Protein AF-A0A381V677-F1 (afdb_monomer)

Organism: NCBI:txid408172

pLDDT: mean 72.15, std 8.9, range [48.16, 86.62]

Sequence (107 aa):
VFIPVALTLFIMFYGTVEQNVDCPMAAYDPEGNENCTYVKSWLWNSVAVLSLTAFGLPPDGVLTEPTVNPDEADSRNFIPMLSLSIIAIFYLKRKEDRYRKSMEVYK

Foldseek 3Di:
DVVLVVVLVCLVCVVVVLLVDDFDDCVVPVPSNVVSVVVSVVVLVVLQVLLVLVVVDQADPPPDDCVRPVSSNRRGHSVVSVVVVVVVVVVVVVVVVVVVVVVVVVD

Structure (mmCIF, N/CA/C/O backbone):
data_AF-A0A381V677-F1
#
_entry.id   AF-A0A381V677-F1
#
loop_
_atom_site.group_PDB
_atom_site.id
_atom_site.type_symbol
_atom_site.label_atom_id
_atom_site.label_alt_id
_atom_site.label_comp_id
_atom_site.label_asym_id
_atom_site.label_entity_id
_atom_site.label_seq_id
_atom_site.pdbx_PDB_ins_code
_atom_site.Cartn_x
_atom_site.Cartn_y
_atom_site.Cartn_z
_atom_site.occupancy
_atom_site.B_iso_or_equiv
_atom_site.auth_seq_id
_atom_site.auth_comp_id
_atom_site.auth_asym_id
_atom_site.auth_atom_id
_atom_site.pdbx_PDB_model_num
ATOM 1 N N . VAL A 1 1 ? -15.511 3.739 6.931 1.00 67.12 1 VAL A N 1
ATOM 2 C CA . VAL A 1 1 ? -14.856 2.407 6.945 1.00 67.12 1 VAL A CA 1
ATOM 3 C C . VAL A 1 1 ? -14.620 1.869 5.544 1.00 67.12 1 VAL A C 1
ATOM 5 O O . VAL A 1 1 ? -13.514 1.424 5.300 1.00 67.12 1 VAL A O 1
ATOM 8 N N . PHE A 1 2 ? -15.573 1.978 4.609 1.00 74.00 2 PHE A N 1
ATOM 9 C CA . PHE A 1 2 ? -15.352 1.543 3.219 1.00 74.00 2 PHE A CA 1
ATOM 10 C C . PHE A 1 2 ? -14.090 2.129 2.569 1.00 74.00 2 PHE A C 1
ATOM 12 O O . PHE A 1 2 ? -13.313 1.379 2.000 1.00 74.00 2 PHE A O 1
ATOM 19 N N . ILE A 1 3 ? -13.844 3.434 2.728 1.00 78.06 3 ILE A N 1
ATOM 20 C CA . ILE A 1 3 ? -12.673 4.112 2.144 1.00 78.06 3 ILE A CA 1
ATOM 21 C C . ILE A 1 3 ? -11.332 3.507 2.623 1.00 78.06 3 ILE A C 1
ATOM 23 O O . ILE A 1 3 ? -10.578 3.040 1.775 1.00 78.06 3 ILE A O 1
ATOM 27 N N . PRO A 1 4 ? -11.013 3.439 3.935 1.00 71.56 4 PRO A N 1
ATOM 28 C CA . PRO A 1 4 ? -9.735 2.872 4.380 1.00 71.56 4 PRO A CA 1
ATOM 29 C C . PRO A 1 4 ? -9.594 1.374 4.073 1.00 71.56 4 PRO A C 1
ATOM 31 O O . PRO A 1 4 ? -8.495 0.915 3.782 1.00 71.56 4 PRO A O 1
ATOM 34 N N . VAL A 1 5 ? -10.692 0.609 4.077 1.00 75.19 5 VAL A N 1
ATOM 35 C CA . VAL A 1 5 ? -10.661 -0.818 3.706 1.00 75.19 5 VAL A CA 1
ATOM 36 C C . VAL A 1 5 ? -10.365 -0.993 2.213 1.00 75.19 5 VAL A C 1
ATOM 38 O O . VAL A 1 5 ? -9.508 -1.796 1.857 1.00 75.19 5 VAL A O 1
ATOM 41 N N . ALA A 1 6 ? -11.010 -0.212 1.342 1.00 78.94 6 ALA A N 1
ATOM 42 C CA . ALA A 1 6 ? -10.755 -0.244 -0.098 1.00 78.94 6 ALA A CA 1
ATOM 43 C C . ALA A 1 6 ? -9.307 0.146 -0.434 1.00 78.94 6 ALA A C 1
ATOM 45 O O . ALA A 1 6 ? -8.680 -0.502 -1.265 1.00 78.94 6 ALA A O 1
ATOM 46 N N . LEU A 1 7 ? -8.751 1.147 0.257 1.00 77.12 7 LEU A N 1
ATOM 47 C CA . LEU A 1 7 ? -7.349 1.544 0.094 1.00 77.12 7 LEU A CA 1
ATOM 48 C C . LEU A 1 7 ? -6.373 0.465 0.582 1.00 77.12 7 LEU A C 1
ATOM 50 O O . LEU A 1 7 ? -5.345 0.241 -0.050 1.00 77.12 7 LEU A O 1
ATOM 54 N N . THR A 1 8 ? -6.710 -0.244 1.661 1.00 74.00 8 THR A N 1
ATOM 55 C CA . THR A 1 8 ? -5.901 -1.373 2.150 1.00 74.00 8 THR A CA 1
ATOM 56 C C . THR A 1 8 ? -5.863 -2.503 1.119 1.00 74.00 8 THR A C 1
ATOM 58 O O . THR A 1 8 ? -4.794 -3.022 0.812 1.00 74.00 8 THR A O 1
ATOM 61 N N . LEU A 1 9 ? -7.018 -2.850 0.537 1.00 76.25 9 LEU A N 1
ATOM 62 C CA . LEU A 1 9 ? -7.101 -3.849 -0.532 1.00 76.25 9 LEU A CA 1
ATOM 63 C C . LEU A 1 9 ? -6.346 -3.397 -1.785 1.00 76.25 9 LEU A C 1
ATOM 65 O O . LEU A 1 9 ? -5.628 -4.193 -2.379 1.00 76.25 9 LEU A O 1
ATOM 69 N N . PHE A 1 10 ? -6.456 -2.121 -2.159 1.00 77.44 10 PHE A N 1
ATOM 70 C CA . PHE A 1 10 ? -5.711 -1.566 -3.285 1.00 77.44 10 PHE A CA 1
ATOM 71 C C . PHE A 1 10 ? -4.200 -1.762 -3.107 1.00 77.44 10 PHE A C 1
ATOM 73 O O . PHE A 1 10 ? -3.572 -2.350 -3.975 1.00 77.44 10 PHE A O 1
ATOM 80 N N . ILE A 1 11 ? -3.628 -1.382 -1.960 1.00 74.62 11 ILE A N 1
ATOM 81 C CA . ILE A 1 11 ? -2.192 -1.573 -1.677 1.00 74.62 11 ILE A CA 1
ATOM 82 C C . ILE A 1 11 ? -1.801 -3.055 -1.687 1.00 74.62 11 ILE A C 1
ATOM 84 O O . ILE A 1 11 ? -0.712 -3.398 -2.136 1.00 74.62 11 ILE A O 1
ATOM 88 N N . MET A 1 12 ? -2.683 -3.934 -1.205 1.00 71.50 12 MET A N 1
ATOM 89 C CA . MET A 1 12 ? -2.429 -5.374 -1.130 1.00 71.50 12 MET A CA 1
ATOM 90 C C . MET A 1 12 ? -2.395 -6.049 -2.508 1.00 71.50 12 MET A C 1
ATOM 92 O O . MET A 1 12 ? -1.604 -6.964 -2.706 1.00 71.50 12 MET A O 1
ATOM 96 N N . PHE A 1 13 ? -3.238 -5.612 -3.449 1.00 73.00 13 PHE A N 1
ATOM 97 C CA . PHE A 1 13 ? -3.366 -6.234 -4.773 1.00 73.00 13 PHE A CA 1
ATOM 98 C C . PHE A 1 13 ? -2.665 -5.466 -5.898 1.00 73.00 13 PHE A C 1
ATOM 100 O O . PHE A 1 13 ? -2.443 -6.042 -6.962 1.00 73.00 13 PHE A O 1
ATOM 107 N N . TYR A 1 14 ? -2.294 -4.199 -5.693 1.00 73.38 14 TYR A N 1
ATOM 108 C CA . TYR A 1 14 ? -1.721 -3.353 -6.742 1.00 73.38 14 TYR A CA 1
ATOM 109 C C . TYR A 1 14 ? -0.493 -3.983 -7.419 1.00 73.38 14 TYR A C 1
ATOM 111 O O . TYR A 1 14 ? -0.449 -4.021 -8.645 1.00 73.38 14 TYR A O 1
ATOM 119 N N . GLY A 1 15 ? 0.436 -4.565 -6.651 1.00 68.88 15 GLY A N 1
ATOM 120 C CA . GLY A 1 15 ? 1.627 -5.221 -7.206 1.00 68.88 15 GLY A CA 1
ATOM 121 C C . GLY A 1 15 ? 1.302 -6.374 -8.160 1.00 68.88 15 GLY A C 1
ATOM 122 O O . GLY A 1 15 ? 1.872 -6.466 -9.243 1.00 68.88 15 GLY A O 1
ATOM 123 N N . THR A 1 16 ? 0.288 -7.184 -7.836 1.00 69.19 16 THR A N 1
ATOM 124 C CA . THR A 1 16 ? -0.170 -8.271 -8.718 1.00 69.19 16 THR A CA 1
ATOM 125 C C . THR A 1 16 ? -0.830 -7.763 -10.000 1.00 69.19 16 THR A C 1
ATOM 127 O O . THR A 1 16 ? -0.683 -8.382 -11.049 1.00 69.19 16 THR A O 1
ATOM 130 N N . VAL A 1 17 ? -1.554 -6.640 -9.949 1.00 72.25 17 VAL A N 1
ATOM 131 C CA . VAL A 1 17 ? -2.190 -6.056 -11.142 1.00 72.25 17 VAL A CA 1
ATOM 132 C C . VAL A 1 17 ? -1.137 -5.421 -12.041 1.00 72.25 17 VAL A C 1
ATOM 134 O O . VAL A 1 17 ? -1.177 -5.603 -13.252 1.00 72.25 17 VAL A O 1
ATOM 137 N N . GLU A 1 18 ? -0.180 -4.717 -11.446 1.00 70.44 18 GLU A N 1
ATOM 138 C CA . GLU A 1 18 ? 0.898 -4.037 -12.152 1.00 70.44 18 GLU A CA 1
ATOM 139 C C . GLU A 1 18 ? 1.784 -5.014 -12.937 1.00 70.44 18 GLU A C 1
ATOM 141 O O . GLU A 1 18 ? 2.083 -4.750 -14.099 1.00 70.44 18 GLU A O 1
ATOM 146 N N . GLN A 1 19 ? 2.090 -6.185 -12.368 1.00 65.81 19 GLN A N 1
ATOM 147 C CA . GLN A 1 19 ? 2.839 -7.240 -13.061 1.00 65.81 19 GLN A CA 1
ATOM 148 C C . GLN A 1 19 ? 2.107 -7.818 -14.282 1.00 65.81 19 GLN A C 1
ATOM 150 O O . GLN A 1 19 ? 2.742 -8.380 -15.167 1.00 65.81 19 GLN A O 1
ATOM 155 N N . ASN A 1 20 ? 0.777 -7.709 -14.336 1.00 67.50 20 ASN A N 1
ATOM 156 C CA . ASN A 1 20 ? -0.021 -8.174 -15.474 1.00 67.50 20 ASN A CA 1
ATOM 157 C C . ASN A 1 20 ? -0.220 -7.086 -16.547 1.00 67.50 20 ASN A C 1
ATOM 159 O O . ASN A 1 20 ? -0.812 -7.364 -17.590 1.00 67.50 20 ASN A O 1
ATOM 163 N N . VAL A 1 21 ? 0.234 -5.852 -16.301 1.00 72.50 21 VAL A N 1
ATOM 164 C CA . VAL A 1 21 ? 0.145 -4.733 -17.245 1.00 72.50 21 VAL A CA 1
ATOM 165 C C . VAL A 1 21 ? 1.537 -4.442 -17.800 1.00 72.50 21 VAL A C 1
ATOM 167 O O . VAL A 1 21 ? 2.307 -3.663 -17.237 1.00 72.50 21 VAL A O 1
ATOM 170 N N . ASP A 1 22 ? 1.848 -5.064 -18.937 1.00 71.88 22 ASP A N 1
ATOM 171 C CA . ASP A 1 22 ? 3.074 -4.787 -19.682 1.00 71.88 22 ASP A CA 1
ATOM 172 C C . ASP A 1 22 ? 2.960 -3.466 -20.452 1.00 71.88 22 ASP A C 1
ATOM 174 O O . ASP A 1 22 ? 2.023 -3.244 -21.227 1.00 71.88 22 ASP A O 1
ATOM 178 N N . CYS A 1 23 ? 3.943 -2.585 -20.263 1.00 73.12 23 CYS A N 1
ATOM 179 C CA . CYS A 1 23 ? 4.064 -1.379 -21.072 1.00 73.12 23 CYS A CA 1
ATOM 180 C C . CYS A 1 23 ? 4.469 -1.736 -22.515 1.00 73.12 23 CYS A C 1
ATOM 182 O O . CYS A 1 23 ? 5.248 -2.672 -22.726 1.00 73.12 23 CYS A O 1
ATOM 184 N N . PRO A 1 24 ? 3.979 -0.992 -23.528 1.00 74.94 24 PRO A N 1
ATOM 185 C CA . PRO A 1 24 ? 4.402 -1.196 -24.908 1.00 74.94 24 PRO A CA 1
ATOM 186 C C . PRO A 1 24 ? 5.910 -0.971 -25.030 1.00 74.94 24 PRO A C 1
ATOM 188 O O . PRO A 1 24 ? 6.473 -0.087 -24.390 1.00 74.94 24 PRO A O 1
ATOM 191 N N . MET A 1 25 ? 6.583 -1.768 -25.860 1.00 70.81 25 MET A N 1
ATOM 192 C CA . MET A 1 25 ? 8.031 -1.641 -26.019 1.00 70.81 25 MET A CA 1
ATOM 193 C C . MET A 1 25 ? 8.367 -0.284 -26.655 1.00 70.81 25 MET A C 1
ATOM 195 O O . MET A 1 25 ? 7.841 0.048 -27.720 1.00 70.81 25 MET A O 1
ATOM 199 N N . ALA A 1 26 ? 9.319 0.444 -26.064 1.00 70.06 26 ALA A N 1
ATOM 200 C CA . ALA A 1 26 ? 9.777 1.762 -26.531 1.00 70.06 26 ALA A CA 1
ATOM 201 C C . ALA A 1 26 ? 10.205 1.807 -28.013 1.00 70.06 26 ALA A C 1
ATOM 203 O O . ALA A 1 26 ? 10.244 2.874 -28.617 1.00 70.06 26 ALA A O 1
ATOM 204 N N . ALA A 1 27 ? 10.537 0.652 -28.599 1.00 68.62 27 ALA A N 1
ATOM 205 C CA . ALA A 1 27 ? 10.915 0.516 -30.002 1.00 68.62 27 ALA A CA 1
ATOM 206 C C . ALA A 1 27 ? 9.741 0.675 -30.988 1.00 68.62 27 ALA A C 1
ATOM 208 O O . ALA A 1 27 ? 9.975 1.044 -32.136 1.00 68.62 27 ALA A O 1
ATOM 209 N N . TYR A 1 28 ? 8.505 0.384 -30.566 1.00 74.44 28 TYR A N 1
ATOM 210 C CA . TYR A 1 28 ? 7.311 0.467 -31.419 1.00 74.44 28 TYR A CA 1
ATOM 211 C C . TYR A 1 28 ? 6.451 1.695 -31.109 1.00 74.44 28 TYR A C 1
ATOM 213 O O . TYR A 1 28 ? 5.836 2.238 -32.023 1.00 74.44 28 TYR A O 1
ATOM 221 N N . ASP A 1 29 ? 6.433 2.143 -29.851 1.00 73.50 29 ASP A N 1
ATOM 222 C CA . ASP A 1 29 ? 5.715 3.347 -29.424 1.00 73.50 29 ASP A CA 1
ATOM 223 C C . ASP A 1 29 ? 6.446 4.022 -28.242 1.00 73.50 29 ASP A C 1
ATOM 225 O O . ASP A 1 29 ? 6.256 3.633 -27.082 1.00 73.50 29 ASP A 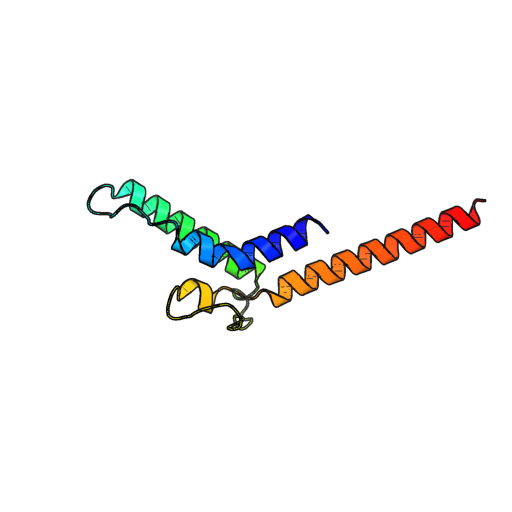O 1
ATOM 229 N N . PRO A 1 30 ? 7.333 4.998 -28.510 1.00 75.88 30 PRO A N 1
ATOM 230 C CA . PRO A 1 30 ? 8.120 5.646 -27.465 1.00 75.88 30 PRO A CA 1
ATOM 231 C C . PRO A 1 30 ? 7.259 6.506 -26.528 1.00 75.88 30 PRO A C 1
ATOM 233 O O . PRO A 1 30 ? 7.520 6.530 -25.325 1.00 75.88 30 PRO A O 1
ATOM 236 N N . GLU A 1 31 ? 6.215 7.157 -27.048 1.00 80.19 31 GLU A N 1
ATOM 237 C CA . GLU A 1 31 ? 5.319 8.020 -26.268 1.00 80.19 31 GLU A CA 1
ATOM 238 C C . GLU A 1 31 ? 4.390 7.178 -25.377 1.00 80.19 31 GLU A C 1
ATOM 240 O O . GLU A 1 31 ? 4.199 7.477 -24.196 1.00 80.19 31 GLU A O 1
ATOM 245 N N . GLY A 1 32 ? 3.879 6.057 -25.897 1.00 72.12 32 GLY A N 1
ATOM 246 C CA . GLY A 1 32 ? 3.116 5.085 -25.112 1.00 72.12 32 GLY A CA 1
ATOM 247 C C . GLY A 1 32 ? 3.937 4.442 -23.987 1.00 72.12 32 GLY A C 1
ATOM 248 O O . GLY A 1 32 ? 3.430 4.246 -22.878 1.00 72.12 32 GLY A O 1
ATOM 249 N N . ASN A 1 33 ? 5.217 4.154 -24.237 1.00 79.19 33 ASN A N 1
ATOM 250 C CA . ASN A 1 33 ? 6.115 3.590 -23.230 1.00 79.19 33 ASN A CA 1
ATOM 251 C C . ASN A 1 33 ? 6.434 4.590 -22.104 1.00 79.19 33 ASN A C 1
ATOM 253 O O . ASN A 1 33 ? 6.384 4.232 -20.925 1.00 79.19 33 AS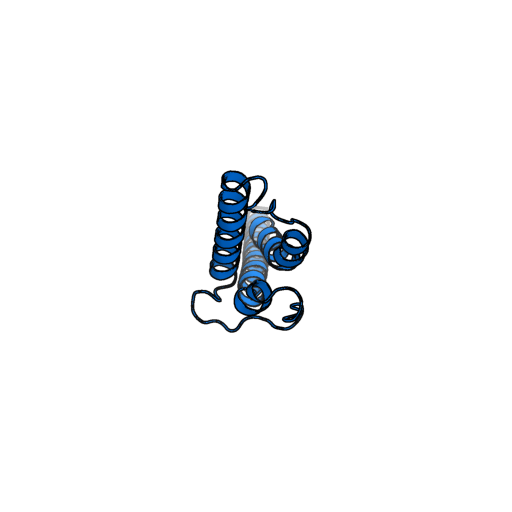N A O 1
ATOM 257 N N . GLU A 1 34 ? 6.740 5.844 -22.444 1.00 78.75 34 GLU A N 1
ATOM 258 C CA . GLU A 1 34 ? 7.025 6.888 -21.451 1.00 78.75 34 GLU A CA 1
ATOM 259 C C . GLU A 1 34 ? 5.805 7.158 -20.560 1.00 78.75 34 GLU A C 1
ATOM 261 O O . GLU A 1 34 ? 5.913 7.155 -19.334 1.00 78.75 34 GLU A O 1
ATOM 266 N N . ASN A 1 35 ? 4.614 7.271 -21.152 1.00 80.56 35 ASN A N 1
ATOM 267 C CA . ASN A 1 35 ? 3.383 7.480 -20.393 1.00 80.56 35 ASN A CA 1
ATOM 268 C C . ASN A 1 35 ? 3.060 6.300 -19.462 1.00 80.56 35 ASN A C 1
ATOM 270 O O . ASN A 1 35 ? 2.688 6.504 -18.305 1.00 80.56 35 ASN A O 1
ATOM 274 N N . CYS A 1 36 ? 3.226 5.062 -19.933 1.00 79.50 36 CYS A N 1
ATOM 275 C CA . CYS A 1 36 ? 2.963 3.871 -19.125 1.00 79.50 36 CYS A CA 1
ATOM 276 C C . CYS A 1 36 ? 3.930 3.750 -17.937 1.00 79.50 36 CYS A C 1
ATOM 278 O O . CYS A 1 36 ? 3.504 3.542 -16.798 1.00 79.50 36 CYS A O 1
ATOM 280 N N . THR A 1 37 ? 5.227 3.947 -18.180 1.00 79.19 37 THR A N 1
ATOM 281 C CA . THR A 1 37 ? 6.253 3.904 -17.126 1.00 79.19 37 THR A CA 1
ATOM 282 C C . THR A 1 37 ? 6.083 5.037 -16.113 1.00 79.19 37 THR A C 1
ATOM 284 O O . THR A 1 37 ? 6.208 4.807 -14.907 1.00 79.19 37 THR A O 1
ATOM 287 N N . TYR A 1 38 ? 5.703 6.234 -16.571 1.00 77.69 38 TYR A N 1
ATOM 288 C CA . TYR A 1 38 ? 5.388 7.365 -15.701 1.00 77.69 38 TYR A CA 1
ATOM 289 C C . TYR A 1 38 ? 4.200 7.073 -14.777 1.00 77.69 38 TYR A C 1
ATOM 291 O O . TYR A 1 38 ? 4.290 7.262 -13.562 1.00 77.69 38 TYR A O 1
ATOM 299 N N . VAL A 1 39 ? 3.093 6.563 -15.328 1.00 79.25 39 VAL A N 1
ATOM 300 C CA . VAL A 1 39 ? 1.894 6.219 -14.548 1.00 79.25 39 VAL A CA 1
ATOM 301 C C . VAL A 1 39 ? 2.199 5.121 -13.526 1.00 79.25 39 VAL A C 1
ATOM 303 O O . VAL A 1 39 ? 1.814 5.247 -12.362 1.00 79.25 39 VAL A O 1
ATOM 306 N N . LYS A 1 40 ? 2.949 4.087 -13.925 1.00 77.00 40 LYS A N 1
ATOM 307 C CA . LYS A 1 40 ? 3.394 2.992 -13.050 1.00 77.00 40 LYS A CA 1
ATOM 308 C C . LYS A 1 40 ? 4.243 3.506 -11.880 1.00 77.00 40 LYS A C 1
ATOM 310 O O . LYS A 1 40 ? 3.953 3.172 -10.732 1.00 77.00 40 LYS A O 1
ATOM 315 N N . SER A 1 41 ? 5.204 4.398 -12.131 1.00 76.31 41 SER A N 1
ATOM 316 C CA . SER A 1 41 ? 6.004 5.039 -11.073 1.00 76.31 41 SER A CA 1
ATOM 317 C C . SER A 1 41 ? 5.157 5.916 -10.138 1.00 76.31 41 SER A C 1
ATOM 319 O O . SER A 1 41 ? 5.302 5.854 -8.915 1.00 76.31 41 SER A O 1
ATOM 321 N N . TRP A 1 42 ? 4.217 6.696 -10.679 1.00 80.12 42 TRP A N 1
ATOM 322 C CA . TRP A 1 42 ? 3.346 7.560 -9.876 1.00 80.12 42 TRP A CA 1
ATOM 323 C C . TRP A 1 42 ? 2.413 6.769 -8.946 1.00 80.12 42 TRP A C 1
ATOM 325 O O . TRP A 1 42 ? 2.178 7.154 -7.793 1.00 80.12 42 TRP A O 1
ATOM 335 N N . LEU A 1 43 ? 1.907 5.633 -9.423 1.00 79.00 43 LEU A N 1
ATOM 336 C CA . LEU A 1 43 ? 1.108 4.709 -8.626 1.00 79.00 43 LEU A CA 1
ATOM 337 C C . LEU A 1 43 ? 1.940 4.055 -7.514 1.00 79.00 43 LEU A C 1
ATOM 339 O O . LEU A 1 43 ? 1.474 4.014 -6.376 1.00 79.00 43 LEU A O 1
ATOM 343 N N . TRP A 1 44 ? 3.183 3.640 -7.787 1.00 75.00 44 TRP A N 1
ATOM 344 C CA . TRP A 1 44 ? 4.098 3.142 -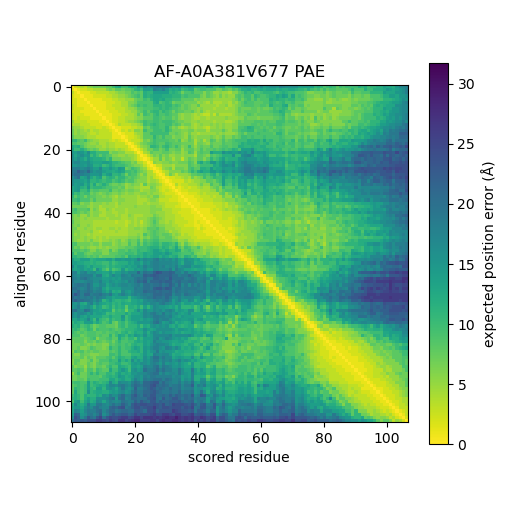6.751 1.00 75.00 44 TRP A CA 1
ATOM 345 C C . TRP A 1 44 ? 4.421 4.194 -5.692 1.00 75.00 44 TRP A C 1
ATOM 347 O O . TRP A 1 44 ? 4.407 3.893 -4.500 1.00 75.00 44 TRP A O 1
ATOM 357 N N . ASN A 1 45 ? 4.612 5.451 -6.095 1.00 78.62 45 ASN A N 1
ATOM 358 C CA . ASN A 1 45 ? 4.795 6.551 -5.151 1.00 78.62 45 ASN A CA 1
ATOM 359 C C . ASN A 1 45 ? 3.544 6.764 -4.278 1.00 78.62 45 ASN A C 1
ATOM 361 O O . ASN A 1 45 ? 3.640 6.977 -3.072 1.00 78.62 45 ASN A O 1
ATOM 365 N N . SER A 1 46 ? 2.349 6.645 -4.861 1.00 76.12 46 SER A N 1
ATOM 366 C CA . SER A 1 46 ? 1.093 6.715 -4.105 1.00 76.12 46 SER A CA 1
ATOM 367 C C . SER A 1 46 ? 0.973 5.563 -3.105 1.00 76.12 46 SER A C 1
ATOM 369 O O . SER A 1 46 ? 0.596 5.786 -1.954 1.00 76.12 46 SER A O 1
ATOM 371 N N . VAL A 1 47 ? 1.344 4.345 -3.510 1.00 73.50 47 VAL A N 1
ATOM 372 C CA . VAL A 1 47 ? 1.417 3.185 -2.613 1.00 73.50 47 VAL A CA 1
ATOM 373 C C . VAL A 1 47 ? 2.408 3.450 -1.483 1.00 73.50 47 VAL A C 1
ATOM 375 O O . VAL A 1 47 ? 2.021 3.265 -0.336 1.00 73.50 47 VAL A O 1
ATOM 378 N N . ALA A 1 48 ? 3.603 3.974 -1.776 1.00 70.44 48 ALA A N 1
ATOM 379 C CA . ALA A 1 48 ? 4.645 4.287 -0.796 1.00 70.44 48 ALA A CA 1
ATOM 380 C C . ALA A 1 48 ? 4.230 5.352 0.238 1.00 70.44 48 ALA A C 1
ATOM 382 O O . ALA A 1 48 ? 4.579 5.284 1.419 1.00 70.44 48 ALA A O 1
ATOM 383 N N . VAL A 1 49 ? 3.466 6.358 -0.193 1.00 74.06 49 VAL A N 1
ATOM 384 C CA . VAL A 1 49 ? 2.930 7.394 0.701 1.00 74.06 49 VAL A CA 1
ATOM 385 C C . VAL A 1 49 ? 1.834 6.819 1.597 1.00 74.06 49 VAL A C 1
ATOM 387 O O . VAL A 1 49 ? 1.819 7.081 2.799 1.00 74.06 49 VAL A O 1
ATOM 390 N N . LEU A 1 50 ? 0.924 6.017 1.038 1.00 72.31 50 LEU A N 1
ATOM 391 C CA . LEU A 1 50 ? -0.180 5.414 1.790 1.00 72.31 50 LEU A CA 1
ATOM 392 C C . LEU A 1 50 ? 0.288 4.307 2.744 1.00 72.31 50 LEU A C 1
ATOM 394 O O . LEU A 1 50 ? -0.302 4.120 3.809 1.00 72.31 50 LEU A O 1
ATOM 398 N N . SER A 1 51 ? 1.350 3.595 2.378 1.00 66.94 51 SER A N 1
ATOM 399 C CA . SER A 1 51 ? 2.029 2.598 3.203 1.00 66.94 51 SER A CA 1
ATOM 400 C C . SER A 1 51 ? 3.021 3.211 4.194 1.00 66.94 51 SER A C 1
ATOM 402 O O . SER A 1 51 ? 3.598 2.498 5.010 1.00 66.94 51 SER A O 1
ATOM 404 N N . LEU A 1 52 ? 3.222 4.532 4.137 1.00 69.12 52 LEU A N 1
ATOM 405 C CA . LEU A 1 52 ? 4.215 5.285 4.901 1.00 69.12 52 LEU A CA 1
ATOM 406 C C . LEU A 1 52 ? 5.667 4.782 4.749 1.00 69.12 52 LEU A C 1
ATOM 408 O O . LEU A 1 52 ? 6.543 5.221 5.499 1.00 69.12 52 LEU A O 1
ATOM 412 N N . THR A 1 53 ? 5.961 3.919 3.776 1.00 66.88 53 THR A N 1
ATOM 413 C CA . THR A 1 53 ? 7.340 3.503 3.466 1.00 66.88 53 THR A CA 1
ATOM 414 C C . THR A 1 53 ? 8.165 4.687 2.968 1.00 66.88 53 THR A C 1
ATOM 416 O O . THR A 1 53 ? 9.339 4.803 3.310 1.00 66.88 53 THR A O 1
ATOM 419 N N . ALA A 1 54 ? 7.526 5.663 2.310 1.00 63.81 54 ALA A N 1
ATOM 420 C CA . ALA A 1 54 ? 8.137 6.948 1.959 1.00 63.81 54 ALA A CA 1
ATOM 421 C C . ALA A 1 54 ? 8.663 7.739 3.179 1.00 63.81 54 ALA A C 1
ATOM 423 O O . ALA A 1 54 ? 9.529 8.599 3.034 1.00 63.81 54 ALA A O 1
ATOM 424 N N . PHE A 1 55 ? 8.162 7.452 4.387 1.00 67.00 55 PHE A N 1
ATOM 425 C CA . PHE A 1 55 ? 8.591 8.081 5.641 1.00 67.00 55 PHE A CA 1
ATOM 426 C C . PHE A 1 55 ? 9.558 7.203 6.456 1.00 67.00 55 PHE A C 1
ATOM 428 O O . PHE A 1 55 ? 9.838 7.513 7.614 1.00 67.00 55 PHE A O 1
ATOM 435 N N . GLY A 1 56 ? 10.086 6.125 5.863 1.00 62.44 56 GLY A N 1
ATOM 436 C CA . GLY A 1 56 ? 11.107 5.267 6.472 1.00 62.44 56 GLY A CA 1
ATOM 437 C C . GLY A 1 56 ? 10.567 4.094 7.292 1.00 62.44 56 GLY A C 1
ATOM 438 O O . GLY A 1 56 ? 11.324 3.489 8.052 1.00 62.44 56 GLY A O 1
ATOM 439 N N . LEU A 1 57 ? 9.278 3.757 7.168 1.00 67.19 57 LEU A N 1
ATOM 440 C CA . LEU A 1 57 ? 8.760 2.500 7.712 1.00 67.19 57 LEU A CA 1
ATOM 441 C C . LEU A 1 57 ? 9.246 1.322 6.856 1.00 67.19 57 LEU A C 1
ATOM 443 O O . LEU A 1 57 ? 9.193 1.413 5.628 1.00 67.19 57 LEU A O 1
ATOM 447 N N . PRO A 1 58 ? 9.707 0.218 7.475 1.00 66.06 58 PRO A N 1
ATOM 448 C CA . PRO A 1 58 ? 10.189 -0.932 6.726 1.00 66.06 58 PRO A CA 1
ATOM 449 C C . PRO A 1 58 ? 9.037 -1.536 5.908 1.00 66.06 58 PRO A C 1
ATOM 451 O O . PRO A 1 58 ? 7.912 -1.600 6.414 1.00 66.06 58 PRO A O 1
ATOM 454 N N . PRO A 1 59 ? 9.278 -1.963 4.662 1.00 65.44 59 PRO A N 1
ATOM 455 C CA . PRO A 1 59 ? 8.274 -2.656 3.872 1.00 65.44 59 PRO A CA 1
ATOM 456 C C . PRO A 1 59 ? 7.956 -4.037 4.463 1.00 65.44 59 PRO A C 1
ATOM 458 O O . PRO A 1 59 ? 8.818 -4.722 5.021 1.00 65.44 59 PRO A O 1
ATOM 461 N N . ASP A 1 60 ? 6.697 -4.452 4.342 1.00 60.72 60 ASP A N 1
ATOM 462 C CA . ASP A 1 60 ? 6.235 -5.755 4.806 1.00 60.72 60 ASP A CA 1
ATOM 463 C C . ASP A 1 60 ? 6.542 -6.828 3.759 1.00 60.72 60 ASP A C 1
ATOM 465 O O . ASP A 1 60 ? 5.786 -7.033 2.805 1.00 60.72 60 ASP A O 1
ATOM 469 N N . GLY A 1 61 ? 7.614 -7.583 4.005 1.00 57.59 61 GLY A N 1
ATOM 470 C CA . GLY A 1 61 ? 8.062 -8.730 3.204 1.00 57.59 61 GLY A CA 1
ATOM 471 C C . GLY A 1 61 ? 7.121 -9.949 3.172 1.00 57.59 61 GLY A C 1
ATOM 472 O O . GLY A 1 61 ? 7.499 -11.003 2.678 1.00 57.59 61 GLY A O 1
ATOM 473 N N . VAL A 1 62 ? 5.926 -9.867 3.773 1.00 57.50 62 VAL A N 1
ATOM 474 C CA . VAL A 1 62 ? 5.077 -11.038 4.084 1.00 57.50 62 VAL A CA 1
ATOM 475 C C . VAL A 1 62 ? 4.247 -11.545 2.900 1.00 57.50 62 VAL A C 1
ATOM 477 O O . VAL A 1 62 ? 3.932 -12.730 2.859 1.00 57.50 62 VAL A O 1
ATOM 480 N N . LEU A 1 63 ? 3.895 -10.690 1.933 1.00 52.88 63 LEU A N 1
ATOM 481 C CA . LEU A 1 63 ? 3.233 -11.128 0.683 1.00 52.88 63 LEU A CA 1
ATOM 482 C C . LEU A 1 63 ? 3.930 -10.556 -0.555 1.00 52.88 63 LEU A C 1
ATOM 484 O O . LEU A 1 63 ? 3.284 -10.385 -1.583 1.00 52.88 63 LEU A O 1
ATOM 488 N N . THR A 1 64 ? 5.170 -10.096 -0.411 1.00 53.34 64 THR A N 1
ATOM 489 C CA . THR A 1 64 ? 5.968 -9.587 -1.524 1.00 53.34 64 THR A CA 1
ATOM 490 C C . THR A 1 64 ? 6.969 -10.660 -1.890 1.00 53.34 64 THR A C 1
ATOM 492 O O . THR A 1 64 ? 7.655 -11.207 -1.030 1.00 53.34 64 THR A O 1
ATOM 495 N N . GLU A 1 65 ? 7.025 -10.993 -3.172 1.00 52.50 65 GLU A N 1
ATOM 496 C CA . GLU A 1 65 ? 8.060 -11.867 -3.696 1.00 52.50 65 GLU A CA 1
ATOM 497 C C . GLU A 1 65 ? 9.108 -10.954 -4.356 1.00 52.50 65 GLU A C 1
ATOM 499 O O . GLU A 1 65 ? 8.883 -10.461 -5.464 1.00 52.50 65 GLU A O 1
ATOM 504 N N . PRO A 1 66 ? 10.227 -10.639 -3.668 1.00 52.94 66 PRO A N 1
ATOM 505 C CA . PRO A 1 66 ? 11.200 -9.640 -4.129 1.00 52.94 66 PRO A CA 1
ATOM 506 C C . PRO A 1 66 ? 11.878 -10.012 -5.454 1.00 52.94 66 PRO A C 1
ATOM 508 O O . PRO A 1 66 ? 12.520 -9.176 -6.082 1.00 52.94 66 PRO A O 1
ATOM 511 N N . THR A 1 67 ? 11.736 -11.261 -5.895 1.00 48.16 67 THR A N 1
ATOM 512 C CA . THR A 1 67 ? 12.223 -11.762 -7.183 1.00 4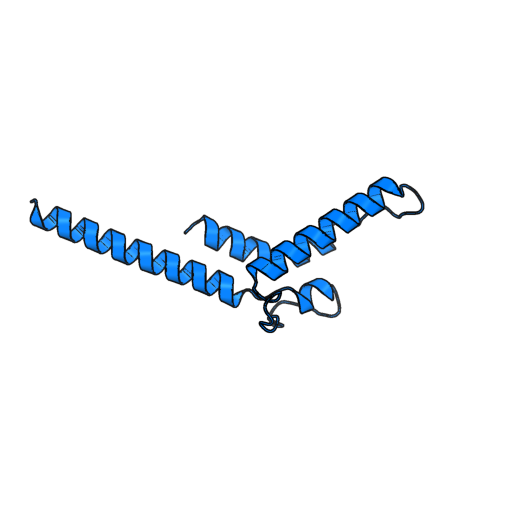8.16 67 THR A CA 1
ATOM 513 C C . THR A 1 67 ? 11.309 -11.422 -8.359 1.00 48.16 67 THR A C 1
ATOM 515 O O . THR A 1 67 ? 11.748 -11.552 -9.498 1.00 48.16 67 THR A O 1
ATOM 518 N N . VAL A 1 68 ? 10.063 -11.007 -8.109 1.00 53.75 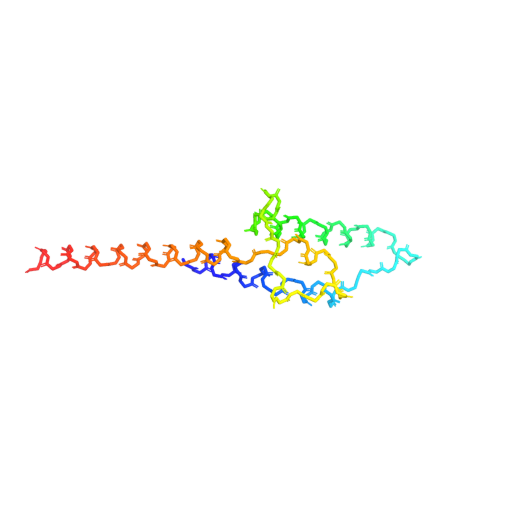68 VAL A N 1
ATOM 519 C CA . VAL A 1 68 ? 9.050 -10.778 -9.154 1.00 53.75 68 VAL A CA 1
ATOM 520 C C . VAL A 1 68 ? 8.791 -9.286 -9.372 1.00 53.75 68 VA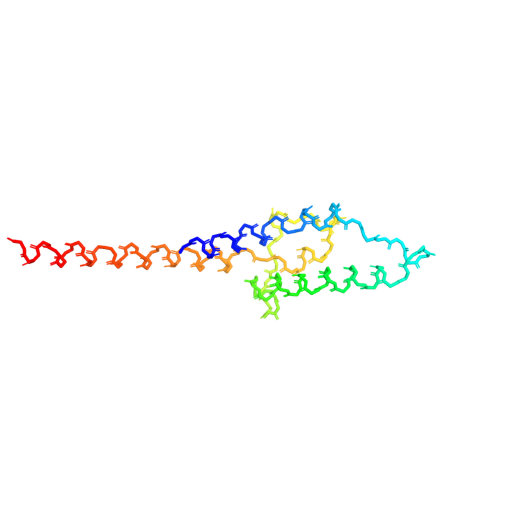L A C 1
ATOM 522 O O . VAL A 1 68 ? 8.617 -8.864 -10.512 1.00 53.75 68 VAL A O 1
ATOM 525 N N . ASN A 1 69 ? 8.835 -8.467 -8.315 1.00 58.97 69 ASN A N 1
ATOM 526 C CA . ASN A 1 69 ? 8.759 -7.012 -8.448 1.00 58.97 69 ASN A CA 1
ATOM 527 C C . ASN A 1 69 ? 9.536 -6.299 -7.316 1.00 58.97 69 ASN A C 1
ATOM 529 O O . ASN A 1 69 ? 9.062 -6.269 -6.176 1.00 58.97 69 ASN A O 1
ATOM 533 N N . PRO A 1 70 ? 10.733 -5.741 -7.589 1.00 59.97 70 PRO A N 1
A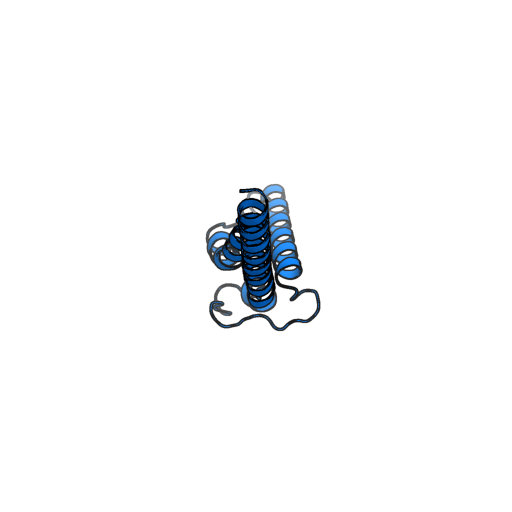TOM 534 C CA . PRO A 1 70 ? 11.545 -5.074 -6.570 1.00 59.97 70 PRO A CA 1
ATOM 535 C C . PRO A 1 70 ? 10.876 -3.799 -6.031 1.00 59.97 70 PRO A C 1
ATOM 537 O O . PRO A 1 70 ? 10.978 -3.519 -4.839 1.00 59.97 70 PRO A O 1
ATOM 540 N N . ASP A 1 71 ? 10.104 -3.088 -6.861 1.00 58.81 71 ASP A N 1
ATOM 541 C CA . ASP A 1 71 ? 9.382 -1.878 -6.449 1.00 58.81 71 ASP A CA 1
ATOM 542 C C . ASP A 1 71 ? 8.255 -2.208 -5.458 1.00 58.81 71 ASP A C 1
ATOM 544 O O . ASP A 1 71 ? 7.966 -1.438 -4.537 1.00 58.81 71 ASP A O 1
ATOM 548 N N . GLU A 1 72 ? 7.658 -3.396 -5.586 1.00 57.28 72 GLU A N 1
ATOM 549 C CA . GLU A 1 72 ? 6.682 -3.925 -4.634 1.00 57.28 72 GLU A CA 1
ATOM 550 C C . GLU A 1 72 ? 7.316 -4.255 -3.283 1.00 57.28 72 GLU A C 1
ATOM 552 O O . GLU A 1 72 ? 6.729 -3.977 -2.235 1.00 57.28 72 GLU A O 1
ATOM 557 N N . ALA A 1 73 ? 8.521 -4.819 -3.300 1.00 59.22 73 ALA A N 1
ATOM 558 C CA . ALA A 1 73 ? 9.242 -5.190 -2.093 1.00 59.22 73 ALA A CA 1
ATOM 559 C C . ALA A 1 73 ? 9.711 -3.978 -1.274 1.00 59.22 73 ALA A C 1
ATOM 561 O O . ALA A 1 73 ? 9.773 -4.095 -0.055 1.00 59.22 73 ALA A O 1
ATOM 562 N N . ASP A 1 74 ? 9.977 -2.832 -1.907 1.00 60.84 74 ASP A N 1
ATOM 563 C CA . ASP A 1 74 ? 10.477 -1.631 -1.222 1.00 60.84 74 ASP A CA 1
ATOM 564 C C . ASP A 1 74 ? 9.369 -0.669 -0.769 1.00 60.84 74 ASP A C 1
ATOM 566 O O . ASP A 1 74 ? 9.498 0.024 0.243 1.00 60.84 74 ASP A O 1
ATOM 570 N N . SER A 1 75 ? 8.251 -0.618 -1.493 1.00 57.97 75 SER A N 1
ATOM 571 C CA . SER A 1 75 ? 7.215 0.397 -1.264 1.00 57.97 75 SER A CA 1
ATOM 572 C C . SER A 1 75 ? 6.004 -0.107 -0.477 1.00 57.97 75 SER A C 1
ATOM 574 O O . SER A 1 75 ? 5.214 0.708 0.017 1.00 57.97 75 SER A O 1
ATOM 576 N N . ARG A 1 76 ? 5.826 -1.425 -0.320 1.00 62.50 76 ARG A N 1
ATOM 577 C CA . ARG A 1 76 ? 4.592 -1.994 0.235 1.00 62.50 76 ARG A CA 1
ATOM 578 C C . ARG A 1 76 ? 4.696 -2.260 1.738 1.00 62.50 76 ARG A C 1
ATOM 580 O O . ARG A 1 76 ? 5.401 -3.152 2.190 1.00 62.50 76 ARG A O 1
ATOM 587 N N . ASN A 1 77 ? 3.901 -1.535 2.518 1.00 66.00 77 ASN A N 1
ATOM 588 C CA . ASN A 1 77 ? 3.642 -1.795 3.936 1.00 66.00 77 ASN A CA 1
ATOM 589 C C . ASN A 1 77 ? 2.136 -1.623 4.191 1.00 66.00 77 ASN A C 1
ATOM 591 O O . ASN A 1 77 ? 1.561 -0.558 3.958 1.00 66.00 77 ASN A O 1
ATOM 595 N N . PHE A 1 78 ? 1.463 -2.695 4.604 1.00 66.88 78 PHE A N 1
ATOM 596 C CA . PHE A 1 78 ? 0.005 -2.694 4.760 1.00 66.88 78 PHE A CA 1
ATOM 597 C C . PHE A 1 78 ? -0.421 -2.431 6.213 1.00 66.88 78 PHE A C 1
ATOM 599 O O . PHE A 1 78 ? -1.583 -2.094 6.454 1.00 66.88 78 PHE A O 1
ATOM 606 N N . ILE A 1 79 ? 0.507 -2.529 7.175 1.00 69.44 79 ILE A N 1
ATOM 607 C CA . ILE A 1 79 ? 0.273 -2.287 8.606 1.00 69.44 79 ILE A CA 1
ATOM 608 C C . ILE A 1 79 ? -0.348 -0.908 8.891 1.00 69.44 79 ILE A C 1
ATOM 610 O O . ILE A 1 79 ? -1.353 -0.864 9.611 1.00 69.44 79 ILE A O 1
ATOM 614 N N . PRO A 1 80 ? 0.162 0.226 8.367 1.00 67.44 80 PRO A N 1
ATOM 615 C CA . PRO A 1 80 ? -0.397 1.529 8.706 1.00 67.44 80 PRO A CA 1
ATOM 616 C C . PRO A 1 80 ? -1.816 1.701 8.165 1.00 67.44 80 PRO A C 1
ATOM 618 O O . PRO A 1 80 ? -2.693 2.170 8.895 1.00 67.44 80 PRO A O 1
ATOM 621 N N . MET A 1 81 ? -2.097 1.229 6.952 1.00 69.88 81 MET A N 1
ATOM 622 C CA . MET A 1 81 ? -3.451 1.249 6.393 1.00 69.88 81 MET A CA 1
ATOM 623 C C . MET A 1 81 ? -4.422 0.327 7.139 1.00 69.88 81 MET A C 1
ATOM 625 O O . MET A 1 81 ? -5.541 0.743 7.462 1.00 69.88 81 MET A O 1
ATOM 629 N N . LEU A 1 82 ? -3.980 -0.874 7.531 1.00 70.75 82 LEU A N 1
ATOM 630 C CA . LEU A 1 82 ? -4.759 -1.748 8.410 1.00 70.75 82 LEU A CA 1
ATOM 631 C C . LEU A 1 82 ? -5.065 -1.066 9.744 1.00 70.75 82 LEU A C 1
ATOM 633 O O . LEU A 1 82 ? -6.212 -1.085 10.191 1.00 70.75 82 LEU A O 1
ATOM 637 N N . SER A 1 83 ? -4.077 -0.414 10.357 1.00 76.94 83 SER A N 1
ATOM 638 C CA . SER A 1 83 ? -4.259 0.279 11.633 1.00 76.94 83 SER A CA 1
ATOM 639 C C . SER A 1 83 ? -5.313 1.389 11.530 1.00 76.94 83 SER A C 1
ATOM 641 O O . SER A 1 83 ? -6.223 1.457 12.360 1.00 76.94 83 SER A O 1
ATOM 643 N N . LEU A 1 84 ? -5.284 2.184 10.453 1.00 76.75 84 LEU A N 1
ATOM 644 C CA . LEU A 1 84 ? -6.277 3.224 10.178 1.00 76.75 84 LEU A CA 1
ATOM 645 C C . LEU A 1 84 ? -7.676 2.640 9.969 1.00 76.75 84 LEU A C 1
ATOM 647 O O . LEU A 1 84 ? -8.661 3.197 10.462 1.00 76.75 84 LEU A O 1
ATOM 651 N N . SER A 1 85 ? -7.778 1.503 9.279 1.00 76.62 85 SER A N 1
ATOM 652 C CA . SER A 1 85 ? -9.056 0.819 9.073 1.00 76.62 85 SER A CA 1
ATOM 653 C C . SER A 1 85 ? -9.664 0.335 10.399 1.00 76.62 85 SER A C 1
ATOM 655 O O . SER A 1 85 ? -10.842 0.593 10.661 1.00 76.62 85 SER A O 1
ATOM 657 N N . ILE A 1 86 ? -8.853 -0.256 11.285 1.00 81.25 86 ILE A N 1
ATOM 658 C CA . IL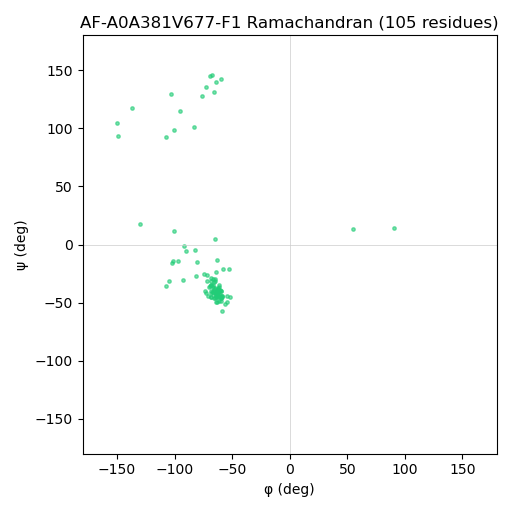E A 1 86 ? -9.274 -0.731 12.610 1.00 81.25 86 ILE A CA 1
ATOM 659 C C . ILE A 1 86 ? -9.701 0.449 13.488 1.00 81.25 86 ILE A C 1
ATOM 661 O O . ILE A 1 86 ? -10.778 0.411 14.087 1.00 81.25 86 ILE A O 1
ATOM 665 N N . ILE A 1 87 ? -8.914 1.530 13.522 1.00 84.31 87 ILE A N 1
ATOM 666 C CA . ILE A 1 87 ? -9.246 2.750 14.273 1.00 84.31 87 ILE A CA 1
ATOM 667 C C . ILE A 1 87 ? -10.575 3.336 13.784 1.00 84.31 87 ILE A C 1
ATOM 669 O O . ILE A 1 87 ? -11.433 3.682 14.598 1.00 84.31 87 ILE A O 1
ATOM 673 N N . ALA A 1 88 ? -10.791 3.402 12.467 1.00 81.00 88 ALA A N 1
ATOM 674 C CA . ALA A 1 88 ? -12.037 3.898 11.894 1.00 81.00 88 ALA A CA 1
ATOM 675 C C . ALA A 1 88 ? -13.247 3.026 12.279 1.00 81.00 88 ALA A C 1
ATOM 677 O O . ALA A 1 88 ? -14.317 3.564 12.576 1.00 81.00 88 ALA A O 1
ATOM 678 N N . ILE A 1 89 ? -13.089 1.698 12.312 1.00 82.94 89 ILE A N 1
ATOM 679 C CA . ILE A 1 89 ? -14.135 0.763 12.757 1.00 82.94 89 ILE A CA 1
ATOM 680 C C . ILE A 1 89 ? -14.458 0.986 14.238 1.00 82.94 89 ILE A C 1
ATOM 682 O O . ILE A 1 89 ? -15.626 1.156 14.596 1.00 82.94 89 ILE A O 1
ATOM 686 N N . PHE A 1 90 ? -13.438 1.050 15.098 1.00 85.38 90 PHE A N 1
ATOM 687 C CA . PHE A 1 90 ? -13.621 1.306 16.529 1.00 85.38 90 PHE A CA 1
ATOM 688 C C . PHE A 1 90 ? -14.276 2.663 16.797 1.00 85.38 90 PHE A C 1
ATOM 690 O O . PHE A 1 90 ? -15.149 2.766 17.662 1.00 85.38 90 PHE A O 1
ATOM 697 N N . TYR A 1 91 ? -13.902 3.697 16.041 1.00 85.19 91 TYR A N 1
ATOM 698 C CA . TYR A 1 91 ? -14.489 5.027 16.162 1.00 85.19 91 TYR A CA 1
ATOM 699 C C . TYR A 1 91 ? -15.980 5.031 15.801 1.00 85.19 91 TYR A C 1
ATOM 701 O O . TYR A 1 91 ? -16.789 5.590 16.546 1.00 85.19 91 TYR A O 1
ATOM 709 N N . LEU A 1 92 ? -16.367 4.374 14.699 1.00 82.62 92 LEU A N 1
ATOM 710 C CA . LEU A 1 92 ? -17.776 4.250 14.319 1.00 82.62 92 LEU A CA 1
ATOM 711 C C . LEU A 1 92 ? -18.579 3.456 15.349 1.00 82.62 92 LEU A C 1
ATOM 713 O O . LEU A 1 92 ? -19.646 3.914 15.746 1.00 82.62 92 LEU A O 1
ATOM 717 N N . LYS A 1 93 ? -18.041 2.338 15.847 1.00 85.12 93 LYS A N 1
ATOM 718 C CA . LYS A 1 93 ? -18.710 1.525 16.871 1.00 85.12 93 LYS A CA 1
ATOM 719 C C . LYS A 1 93 ? -18.947 2.317 18.160 1.00 85.12 93 LYS A C 1
ATOM 721 O O . LYS A 1 93 ? -20.054 2.329 18.690 1.00 85.12 93 LYS A O 1
ATOM 726 N N . ARG A 1 94 ? -17.945 3.082 18.618 1.00 86.62 94 ARG A N 1
ATOM 727 C CA . ARG A 1 94 ? -18.107 3.998 19.763 1.00 86.62 94 ARG A CA 1
ATOM 728 C C . ARG A 1 94 ? -19.151 5.079 19.505 1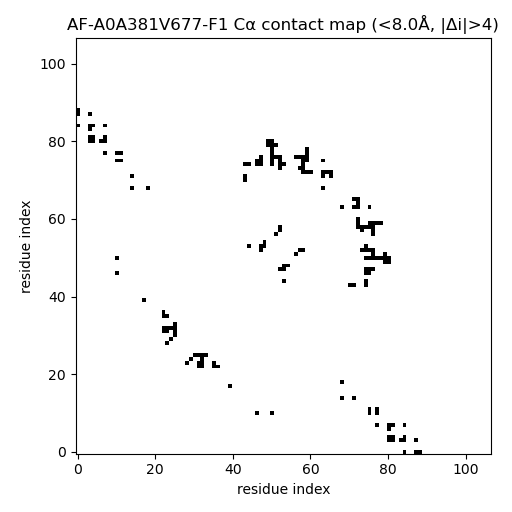.00 86.62 94 ARG A C 1
ATOM 730 O O . ARG A 1 94 ? -19.881 5.449 20.423 1.00 86.62 94 ARG A O 1
ATOM 737 N N . LYS A 1 95 ? -19.190 5.631 18.289 1.00 85.81 95 LYS A N 1
ATOM 738 C CA . LYS A 1 95 ? -20.176 6.644 17.903 1.00 85.81 95 LYS A CA 1
ATOM 739 C C . LYS A 1 95 ? -21.583 6.048 17.976 1.00 85.81 95 LYS A C 1
ATOM 741 O O . LYS A 1 95 ? -22.431 6.630 18.642 1.00 85.81 95 LYS A O 1
ATOM 746 N N . GLU A 1 96 ? -21.801 4.883 17.379 1.00 86.38 96 GLU A N 1
ATOM 747 C CA . GLU A 1 96 ? -23.081 4.168 17.374 1.00 86.38 96 GLU A CA 1
ATOM 748 C C . GLU A 1 96 ? -23.571 3.827 18.790 1.00 86.38 96 GLU A C 1
ATOM 750 O O . GLU A 1 96 ? -24.715 4.125 19.129 1.00 86.38 96 GLU A O 1
ATOM 755 N N . ASP A 1 97 ? -22.687 3.334 19.665 1.00 84.38 97 ASP A N 1
ATOM 756 C CA . ASP A 1 97 ? -23.021 3.081 21.072 1.00 84.38 97 ASP A CA 1
ATOM 757 C C . ASP A 1 97 ? -23.439 4.362 21.818 1.00 84.38 97 ASP A C 1
ATOM 759 O O . ASP A 1 97 ? -24.327 4.317 22.674 1.00 84.38 97 ASP A O 1
ATOM 763 N N . ARG A 1 98 ? -22.840 5.521 21.497 1.00 84.00 98 ARG A N 1
ATOM 764 C CA . ARG A 1 98 ? -23.285 6.812 22.052 1.00 84.00 98 ARG A CA 1
ATOM 765 C C . ARG A 1 98 ? -24.658 7.227 21.526 1.00 84.00 98 ARG A C 1
ATOM 767 O O . ARG A 1 98 ? -25.469 7.686 22.325 1.00 84.00 98 ARG A O 1
ATOM 774 N N . TYR A 1 99 ? -24.934 7.039 20.234 1.00 83.06 99 TYR A N 1
ATOM 775 C CA . TYR A 1 99 ? -26.256 7.328 19.662 1.00 83.06 99 TYR A CA 1
ATOM 776 C C . TYR A 1 99 ? -27.347 6.438 20.268 1.00 83.06 99 TYR A C 1
ATOM 778 O O . TYR A 1 99 ? -28.407 6.944 20.640 1.00 83.06 99 TYR A O 1
ATOM 786 N N . ARG A 1 100 ? -27.079 5.136 20.443 1.00 84.62 100 ARG A N 1
ATOM 787 C CA . ARG A 1 100 ? -28.029 4.202 21.067 1.00 84.62 100 ARG A CA 1
ATOM 788 C C . ARG A 1 100 ? -28.381 4.632 22.491 1.00 84.62 100 ARG A C 1
ATOM 790 O O . ARG A 1 100 ? -29.558 4.779 22.801 1.00 84.62 100 ARG A O 1
ATOM 797 N N . LYS A 1 101 ? -27.372 4.954 23.309 1.00 83.12 101 LYS A N 1
ATOM 798 C CA . LYS A 1 101 ? -27.581 5.474 24.672 1.00 83.12 101 LYS A CA 1
ATOM 799 C C . LYS A 1 101 ? -28.383 6.776 24.692 1.00 83.12 101 LYS A C 1
ATOM 801 O O . LYS A 1 101 ? -29.234 6.942 25.553 1.00 83.12 101 LYS A O 1
ATOM 806 N N . SER A 1 102 ? -28.147 7.695 23.752 1.00 81.50 102 SER A N 1
ATOM 807 C CA . SER A 1 102 ? -28.940 8.930 23.690 1.00 81.50 102 SER A CA 1
ATOM 808 C C . SER A 1 102 ? -30.406 8.689 23.322 1.00 81.50 102 SER A C 1
ATOM 810 O O . SER A 1 102 ? -31.264 9.377 23.858 1.00 81.50 102 SER A O 1
ATOM 812 N N . MET A 1 103 ? -30.719 7.705 22.471 1.00 79.19 103 MET A N 1
ATOM 813 C CA . MET A 1 103 ? -32.114 7.363 22.159 1.00 79.19 103 MET A CA 1
ATOM 814 C C . MET A 1 103 ? -32.844 6.718 23.341 1.00 79.19 103 MET A C 1
ATOM 816 O O . MET A 1 103 ? -34.024 6.985 23.528 1.00 79.19 103 MET A O 1
ATOM 820 N N . GLU A 1 104 ? -32.157 5.903 24.143 1.00 80.19 104 GLU A N 1
ATOM 821 C CA . GLU A 1 104 ? -32.732 5.303 25.356 1.00 80.19 104 GLU A CA 1
ATOM 822 C C . GLU A 1 104 ? -33.043 6.349 26.438 1.00 80.19 104 GLU A C 1
ATOM 824 O O . GLU A 1 104 ? -33.989 6.169 27.188 1.00 80.19 104 GLU A O 1
ATOM 829 N N . VAL A 1 105 ? -32.292 7.455 26.501 1.00 80.19 105 VAL A N 1
ATOM 830 C CA . VAL A 1 105 ? -32.545 8.560 27.449 1.00 80.19 105 VAL A CA 1
ATOM 831 C C . VAL A 1 105 ? -33.758 9.414 27.053 1.00 80.19 105 VAL A C 1
ATOM 833 O O . VAL A 1 105 ? -34.366 10.046 27.910 1.00 80.19 105 VAL A O 1
ATOM 836 N N . TYR A 1 106 ? -34.108 9.455 25.765 1.00 70.31 106 TYR A N 1
ATOM 837 C CA . TYR A 1 106 ? -35.245 10.230 25.252 1.00 70.31 106 TYR A CA 1
ATOM 838 C C . TYR A 1 106 ? -36.563 9.437 25.195 1.00 70.31 106 TYR A C 1
ATOM 840 O O . TYR A 1 106 ? -37.577 9.996 24.774 1.00 70.31 106 TYR A O 1
ATOM 848 N N . LYS A 1 107 ? -36.554 8.156 25.580 1.00 61.34 107 LYS A N 1
ATOM 849 C CA . LYS A 1 107 ? -37.711 7.254 25.555 1.00 61.34 107 LYS A CA 1
ATOM 850 C C . LYS A 1 107 ? -38.237 7.004 26.963 1.00 61.34 107 LYS A C 1
ATOM 852 O O . LYS A 1 107 ? -39.476 6.913 27.091 1.00 61.34 107 LYS A O 1
#

Solvent-accessible surface area (backbone atoms only — not comparable to full-atom values): 5871 Å² total; per-residue (Å²): 90,69,66,45,47,53,53,39,50,44,63,71,45,45,58,67,54,52,76,73,57,78,64,56,57,57,90,82,36,52,67,58,20,51,54,43,53,49,52,53,52,53,51,48,51,51,39,10,57,63,22,37,22,74,77,72,46,76,39,50,68,85,88,42,58,59,90,79,39,57,70,46,38,57,25,36,21,62,64,59,30,48,50,52,27,51,51,44,47,54,50,49,53,54,50,52,55,51,52,53,54,53,53,63,74,76,107

Radius of gyration: 19.62 Å; Cα contacts (8 Å, |Δi|>4): 94; chains: 1; bounding box: 50×22×59 Å

Secondary structure (DSSP, 8-state):
-HHHHHHHHHHHHHHHHHHT-PPPPTTT-HHHHHHHHHHHHHHHHHHHHHTTGGGTPPP-TTS--TTT-HHHHHH---HHHHHHHHHHHHHHHHHHHHHHHHHHHT-

Mean predicted aligned error: 10.98 Å